Protein AF-A0A0W4ZB03-F1 (afdb_monomer_lite)

Foldseek 3Di:
DDDPDDPDDPPPPPPPPDDDFDDDDPVLPDPLNVLVRVLVVFCVVVVNDPPTSCCSAANDPDDDPDPDDRHHSVVVVVVVVVVVVVVVVCVVVVVDDD

Sequence (98 aa):
MSDQNSRFSSSDRNTSLKKPSRPINLSYRDGCMKILEELNYCRENTWYLPWKCVEERHGEFLDKLVKINKLAYEKCEYEAFKERVKKLKELESGKISD

Secondary structure (DSSP, 8-state):
---------TT-TT---PPPPPP--GGG-STTHHHHHHHHHHHHHTTT-TTSSHHHHH-----TT--S----HHHHHHHHHHHHHHHHHHHHTT----

pLDDT: mean 78.3, std 16.66, range [41.66, 96.38]

Radius of gyration: 20.39 Å; chains: 1; bounding box: 46×60×44 Å

InterPro domains:
  IPR008698 NADH dehydrogenase [ubiquinone] 1 beta subcomplex subunit 7, NDUB7 [PF05676] (24-58)

Structure (mmCIF, N/CA/C/O backbone):
data_AF-A0A0W4ZB03-F1
#
_entry.id   AF-A0A0W4ZB03-F1
#
loop_
_atom_site.group_PDB
_atom_site.id
_atom_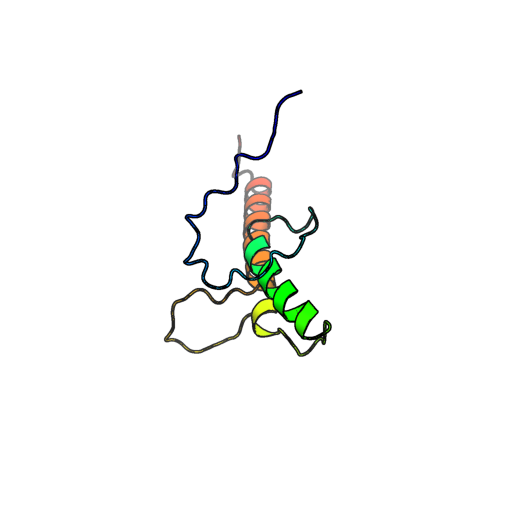site.type_symbol
_atom_site.label_atom_id
_atom_site.label_alt_id
_atom_site.label_comp_id
_atom_site.label_asym_id
_atom_site.label_entity_id
_atom_site.label_seq_id
_atom_site.pdbx_PDB_ins_code
_atom_site.Cartn_x
_atom_site.Cartn_y
_atom_site.Cartn_z
_atom_site.occupancy
_atom_site.B_iso_or_equiv
_atom_site.auth_seq_id
_atom_site.auth_comp_id
_atom_site.auth_asym_id
_atom_site.auth_atom_id
_atom_site.pdbx_PDB_model_num
ATOM 1 N N . MET A 1 1 ? 9.221 44.910 -15.678 1.00 41.66 1 MET A N 1
ATOM 2 C CA . MET A 1 1 ? 9.040 43.536 -16.190 1.00 41.66 1 MET A CA 1
ATOM 3 C C . MET A 1 1 ? 10.172 42.725 -15.595 1.00 41.66 1 MET A C 1
ATOM 5 O O . MET A 1 1 ? 11.312 42.956 -15.956 1.00 41.66 1 MET A O 1
ATOM 9 N N . SER A 1 2 ? 9.871 41.974 -14.540 1.00 42.94 2 SER A N 1
ATOM 10 C CA . SER A 1 2 ? 10.840 41.383 -13.614 1.00 42.94 2 SER A CA 1
ATOM 11 C C . SER A 1 2 ? 11.230 39.976 -14.059 1.00 42.94 2 SER A C 1
ATOM 13 O O . SER A 1 2 ? 10.369 39.106 -14.183 1.00 42.94 2 SER A O 1
ATOM 15 N N . ASP A 1 3 ? 12.529 39.772 -14.258 1.00 47.38 3 ASP A N 1
ATOM 16 C CA . ASP A 1 3 ? 13.156 38.5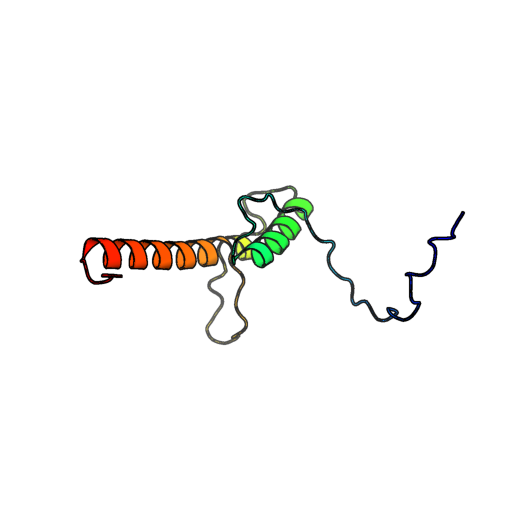00 -14.604 1.00 47.38 3 ASP A CA 1
ATOM 17 C C . ASP A 1 3 ? 12.952 37.443 -13.504 1.00 47.38 3 ASP A C 1
ATOM 19 O O . ASP A 1 3 ? 13.486 37.552 -12.400 1.00 47.38 3 ASP A O 1
ATOM 23 N N . GLN A 1 4 ? 12.188 36.389 -13.806 1.00 56.47 4 GLN A N 1
ATOM 24 C CA . GLN A 1 4 ? 11.996 35.221 -12.935 1.00 56.47 4 GLN A CA 1
ATOM 25 C C . GLN A 1 4 ? 12.882 34.042 -13.366 1.00 56.47 4 GLN A C 1
ATOM 27 O O . GLN A 1 4 ? 12.384 32.963 -13.662 1.00 56.47 4 GLN A O 1
ATOM 32 N N . ASN A 1 5 ? 14.203 34.222 -13.381 1.00 58.59 5 ASN A N 1
ATOM 33 C CA . ASN A 1 5 ? 15.154 33.128 -13.622 1.00 58.59 5 ASN A CA 1
ATOM 34 C C . ASN A 1 5 ? 16.234 33.071 -12.528 1.00 58.59 5 ASN A C 1
ATOM 36 O O . ASN A 1 5 ? 17.420 33.224 -12.796 1.00 58.59 5 ASN A O 1
ATOM 40 N N . SER A 1 6 ? 15.832 32.850 -11.269 1.00 51.91 6 SER A N 1
ATOM 41 C CA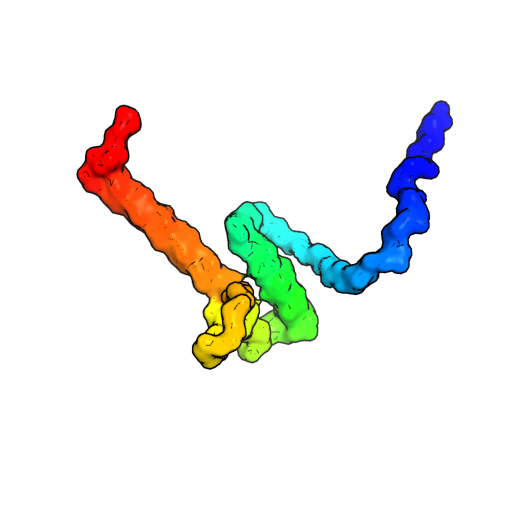 . SER A 1 6 ? 16.773 32.760 -10.133 1.00 51.91 6 SER A CA 1
ATOM 42 C C . SER A 1 6 ? 16.529 31.589 -9.169 1.00 51.91 6 SER A C 1
ATOM 44 O O . SER A 1 6 ? 16.852 31.674 -7.985 1.00 51.91 6 SER A O 1
ATOM 46 N N . ARG A 1 7 ? 15.992 30.457 -9.642 1.00 56.38 7 ARG A N 1
ATOM 47 C CA . ARG A 1 7 ? 15.763 29.272 -8.786 1.00 56.38 7 ARG A CA 1
ATOM 48 C C . ARG A 1 7 ? 16.254 27.946 -9.362 1.00 56.38 7 ARG A C 1
ATOM 50 O O . ARG A 1 7 ? 15.592 26.924 -9.234 1.00 56.38 7 ARG A O 1
ATOM 57 N N . PHE A 1 8 ? 17.448 27.937 -9.937 1.00 59.84 8 PHE A N 1
ATOM 58 C CA . PHE A 1 8 ? 18.173 26.682 -10.121 1.00 59.84 8 PHE A CA 1
ATOM 59 C C . PHE A 1 8 ? 19.579 26.839 -9.548 1.00 59.84 8 PHE A C 1
ATOM 61 O O . PHE A 1 8 ? 20.482 27.350 -10.205 1.00 59.84 8 PHE A O 1
ATOM 68 N N . SER A 1 9 ? 19.744 26.489 -8.268 1.00 50.09 9 SER A N 1
ATOM 69 C CA . SER A 1 9 ? 21.056 26.481 -7.627 1.00 50.09 9 SER A CA 1
ATOM 70 C C . SER A 1 9 ? 21.830 25.241 -8.065 1.00 50.09 9 SER A C 1
ATOM 72 O O . SER A 1 9 ? 21.390 24.109 -7.882 1.00 50.09 9 SER A O 1
ATOM 74 N N . SER A 1 10 ? 23.017 25.472 -8.616 1.00 55.88 10 SER A N 1
ATOM 75 C CA . SER A 1 10 ? 23.964 24.499 -9.176 1.00 55.88 10 SER A CA 1
ATOM 76 C C . SER A 1 10 ? 24.636 23.557 -8.152 1.00 55.88 10 SER A C 1
ATOM 78 O O . SER A 1 10 ? 25.780 23.133 -8.357 1.00 55.88 10 SER A O 1
ATOM 80 N N . SER A 1 11 ? 23.958 23.241 -7.046 1.00 56.31 11 SER A N 1
ATOM 81 C CA . SER A 1 11 ? 24.473 22.463 -5.910 1.00 56.31 11 SER A CA 1
ATOM 82 C C . SER A 1 11 ? 24.056 20.987 -5.896 1.00 56.31 11 SER A C 1
ATOM 84 O O . SER A 1 11 ? 24.685 20.197 -5.199 1.00 56.31 11 SER A O 1
ATOM 86 N N . ASP A 1 12 ? 23.095 20.559 -6.715 1.00 55.06 12 ASP A N 1
ATOM 87 C CA . ASP A 1 12 ? 22.592 19.174 -6.687 1.00 55.06 12 ASP A CA 1
ATOM 88 C C . ASP A 1 12 ? 23.363 18.234 -7.634 1.00 55.06 12 ASP A C 1
ATOM 90 O O . ASP A 1 12 ? 22.790 17.500 -8.438 1.00 55.06 12 ASP A O 1
ATOM 94 N N . ARG A 1 13 ? 24.699 18.236 -7.551 1.00 58.28 13 ARG A N 1
ATOM 95 C CA . ARG A 1 13 ? 25.576 17.366 -8.364 1.00 58.28 13 ARG A CA 1
ATOM 96 C C . ARG A 1 13 ? 25.873 15.991 -7.752 1.00 58.28 13 ARG A C 1
ATOM 98 O O . ARG A 1 13 ? 26.821 15.339 -8.160 1.00 58.28 13 ARG A O 1
ATOM 105 N N . ASN A 1 14 ? 25.025 15.521 -6.838 1.00 59.59 14 ASN A N 1
ATOM 106 C CA . ASN A 1 14 ? 25.022 14.141 -6.332 1.00 59.59 14 ASN A CA 1
ATOM 107 C C . ASN A 1 14 ? 23.589 13.592 -6.229 1.00 59.59 14 ASN A C 1
ATOM 109 O O . ASN A 1 14 ? 23.184 13.008 -5.223 1.00 59.59 14 ASN A O 1
ATOM 113 N N . THR A 1 15 ? 22.778 13.800 -7.264 1.00 62.59 15 THR A N 1
ATOM 114 C CA . THR A 1 15 ? 21.461 13.168 -7.359 1.00 62.59 15 THR A CA 1
ATOM 115 C C . THR A 1 15 ? 21.639 11.719 -7.804 1.00 62.59 15 THR A C 1
ATOM 117 O O . THR A 1 15 ? 21.566 11.396 -8.984 1.00 62.59 15 THR A O 1
ATOM 120 N N . SER A 1 16 ? 21.893 10.825 -6.840 1.00 64.12 16 SER A N 1
ATOM 121 C CA . SER A 1 16 ? 21.653 9.387 -7.022 1.00 64.12 16 SER A CA 1
ATOM 122 C C . SER A 1 16 ? 20.305 9.229 -7.729 1.00 64.12 16 SER A C 1
ATOM 124 O O . SER A 1 16 ? 19.329 9.808 -7.250 1.00 64.12 16 SER A O 1
ATOM 126 N N . LEU A 1 17 ? 20.290 8.579 -8.901 1.00 62.34 17 LEU A N 1
ATOM 127 C CA . LEU A 1 17 ? 19.181 8.519 -9.865 1.00 62.34 17 LEU A CA 1
ATOM 128 C C . LEU A 1 17 ? 17.820 8.410 -9.155 1.00 62.34 17 LEU A C 1
ATOM 130 O O . LEU A 1 17 ? 17.364 7.318 -8.813 1.00 62.34 17 LEU A O 1
ATOM 134 N N . LYS A 1 18 ? 17.164 9.549 -8.896 1.00 66.56 18 LYS A N 1
ATOM 135 C CA . LYS A 1 18 ? 15.824 9.558 -8.306 1.00 66.56 18 LYS A CA 1
ATOM 136 C C . LYS A 1 18 ? 14.898 8.942 -9.348 1.00 66.56 18 LYS A C 1
ATOM 138 O O . LYS A 1 18 ? 14.772 9.493 -10.441 1.00 66.56 18 LYS A O 1
ATOM 143 N N . LYS A 1 19 ? 14.277 7.798 -9.029 1.00 68.50 19 LYS A N 1
ATOM 144 C CA . LYS A 1 19 ? 13.224 7.216 -9.876 1.00 68.50 19 LYS A CA 1
ATOM 145 C C . LYS A 1 19 ? 12.185 8.314 -10.160 1.00 68.50 19 LYS A C 1
ATOM 147 O O . LYS A 1 19 ? 11.818 9.020 -9.215 1.00 68.50 19 LYS A O 1
ATOM 152 N N . PRO A 1 20 ? 11.754 8.497 -11.421 1.00 73.25 20 PRO A N 1
ATOM 153 C CA . PRO A 1 20 ? 10.776 9.523 -11.750 1.00 73.25 20 PRO A CA 1
ATOM 154 C C . PRO A 1 20 ? 9.492 9.253 -10.970 1.00 73.25 20 PRO A C 1
ATOM 156 O O . PRO A 1 20 ? 9.050 8.104 -10.880 1.00 73.25 20 PRO A O 1
ATOM 159 N N . SER A 1 21 ? 8.916 10.302 -10.387 1.00 77.81 21 SER A N 1
ATOM 160 C CA . SER A 1 21 ? 7.669 10.168 -9.650 1.00 77.81 21 SER A CA 1
ATOM 161 C C . SER A 1 21 ? 6.519 9.842 -10.599 1.00 77.81 21 SER A C 1
ATOM 163 O O . SER A 1 21 ? 6.400 10.426 -11.679 1.00 77.81 21 SER A O 1
ATOM 165 N N . ARG A 1 22 ? 5.663 8.895 -10.204 1.00 86.19 22 ARG A N 1
ATOM 166 C CA . ARG A 1 22 ? 4.483 8.498 -10.988 1.00 86.19 22 ARG A CA 1
ATOM 167 C C . ARG A 1 22 ? 3.248 9.224 -10.443 1.00 86.19 22 ARG A C 1
ATOM 169 O O . ARG A 1 22 ? 3.062 9.252 -9.225 1.00 86.19 22 ARG A O 1
ATOM 176 N N . PRO A 1 23 ? 2.384 9.808 -11.292 1.00 85.69 23 PRO A N 1
ATOM 177 C CA . PRO A 1 23 ? 1.172 10.462 -10.818 1.00 85.69 23 PRO A CA 1
ATOM 178 C C . PRO A 1 23 ? 0.221 9.434 -10.193 1.00 85.69 23 PRO A C 1
ATOM 180 O O . PRO A 1 23 ? -0.159 8.450 -10.824 1.00 85.69 23 PRO A O 1
ATOM 183 N N . ILE A 1 24 ? -0.185 9.683 -8.948 1.00 89.50 24 ILE A N 1
ATOM 184 C CA . ILE A 1 24 ? -1.160 8.862 -8.223 1.00 89.50 24 ILE A CA 1
ATOM 185 C C . ILE A 1 24 ? -2.494 9.617 -8.166 1.00 89.50 24 ILE A C 1
ATOM 187 O O . ILE A 1 24 ? -2.535 10.805 -7.806 1.00 89.50 24 ILE A O 1
ATOM 191 N N . ASN A 1 25 ? -3.582 8.924 -8.528 1.00 92.06 25 ASN A N 1
ATOM 192 C CA . ASN A 1 25 ? -4.949 9.435 -8.402 1.00 92.06 25 ASN A CA 1
ATOM 193 C C . ASN A 1 25 ? -5.244 9.774 -6.932 1.00 92.06 25 ASN A C 1
ATOM 195 O O . ASN A 1 25 ? -4.792 9.072 -6.031 1.00 92.06 25 ASN A O 1
ATOM 199 N N . LEU A 1 26 ? -6.001 10.846 -6.695 1.00 91.62 26 LEU A N 1
ATOM 200 C CA . LEU A 1 26 ? -6.372 11.319 -5.363 1.00 91.62 26 LEU A CA 1
ATOM 201 C C . LEU A 1 26 ? -6.909 10.207 -4.446 1.00 91.62 26 LEU A C 1
ATOM 203 O O . LEU A 1 26 ? -6.562 10.192 -3.270 1.00 91.62 26 LEU A O 1
ATOM 207 N N . SER A 1 27 ? -7.676 9.253 -4.978 1.00 92.94 27 SER A N 1
ATOM 208 C CA . SER A 1 27 ? -8.237 8.141 -4.196 1.00 92.94 27 SER A CA 1
ATOM 209 C C . SER A 1 27 ? -7.189 7.224 -3.556 1.00 92.94 27 SER A C 1
ATOM 211 O O . SER A 1 27 ? -7.492 6.594 -2.552 1.00 92.94 27 SER A O 1
ATOM 213 N N . TYR A 1 28 ? -5.972 7.164 -4.105 1.00 92.81 28 TYR A N 1
ATOM 214 C CA . TYR A 1 28 ? -4.883 6.313 -3.608 1.00 92.81 28 TYR A CA 1
ATOM 215 C C . TYR A 1 28 ? -3.759 7.110 -2.928 1.00 92.81 28 TYR A C 1
ATOM 217 O O . TYR A 1 28 ? -2.636 6.631 -2.788 1.00 92.81 28 TYR A O 1
ATOM 225 N N . ARG A 1 29 ? -4.023 8.368 -2.553 1.00 90.81 29 ARG A N 1
ATOM 226 C CA . ARG A 1 29 ? -3.089 9.201 -1.776 1.00 90.81 29 ARG A CA 1
ATOM 227 C C . ARG A 1 29 ? -3.275 8.978 -0.279 1.00 90.81 29 ARG A C 1
ATOM 229 O O . ARG A 1 29 ? -3.496 9.916 0.481 1.00 90.81 29 ARG A O 1
ATOM 236 N N . ASP A 1 30 ? -3.245 7.720 0.118 1.00 91.31 30 ASP A N 1
ATOM 237 C CA . ASP A 1 30 ? -3.376 7.274 1.493 1.00 91.31 30 ASP A CA 1
ATOM 238 C C . ASP A 1 30 ? -1.985 7.065 2.133 1.00 91.31 30 ASP A C 1
ATOM 240 O O . ASP A 1 30 ? -0.948 7.428 1.565 1.00 91.31 30 ASP A O 1
ATOM 244 N N . GLY A 1 31 ? -1.940 6.472 3.329 1.00 89.19 31 GLY A N 1
ATOM 245 C CA . GLY A 1 31 ? -0.674 6.141 3.996 1.00 89.19 31 GLY A CA 1
ATOM 246 C C . GLY A 1 31 ? 0.216 5.181 3.190 1.00 89.19 31 GLY A C 1
ATOM 247 O O . GLY A 1 31 ? 1.434 5.176 3.372 1.00 89.19 31 GLY A O 1
ATOM 248 N N . CYS A 1 32 ? -0.365 4.413 2.265 1.00 90.69 32 CYS A N 1
ATOM 249 C CA . CYS A 1 32 ? 0.318 3.422 1.440 1.00 90.69 32 CYS A CA 1
ATOM 250 C C . CYS A 1 32 ? 0.814 3.971 0.084 1.00 90.69 32 CYS A C 1
ATOM 252 O O . CYS A 1 32 ? 1.439 3.228 -0.681 1.00 90.69 32 CYS A O 1
ATOM 254 N N . MET A 1 33 ? 0.626 5.268 -0.211 1.00 90.81 33 MET A N 1
ATOM 255 C CA . MET A 1 33 ? 0.927 5.866 -1.525 1.00 90.81 33 MET A CA 1
ATOM 256 C C . MET A 1 33 ? 2.369 5.644 -2.006 1.00 90.81 33 MET A C 1
ATOM 258 O O . MET A 1 33 ? 2.616 5.500 -3.204 1.00 90.81 33 MET A O 1
ATOM 262 N N . LYS A 1 34 ? 3.339 5.593 -1.081 1.00 87.00 34 LYS A N 1
ATOM 263 C CA . LYS A 1 34 ? 4.752 5.433 -1.443 1.00 87.00 34 LYS A CA 1
ATOM 264 C C . LYS A 1 34 ? 5.029 4.056 -2.044 1.00 87.00 34 LYS A C 1
ATOM 266 O O . LYS A 1 34 ? 5.817 3.938 -2.975 1.00 87.00 34 LYS A O 1
ATOM 271 N N . ILE A 1 35 ? 4.331 3.040 -1.543 1.00 89.12 35 ILE A N 1
ATOM 272 C CA . ILE A 1 35 ? 4.406 1.664 -2.039 1.00 89.12 35 ILE A CA 1
ATOM 273 C C . ILE A 1 35 ? 3.767 1.570 -3.422 1.00 89.12 35 ILE A C 1
ATOM 275 O O . ILE A 1 35 ? 4.291 0.925 -4.328 1.00 89.12 35 ILE A O 1
ATOM 279 N N . LEU A 1 36 ? 2.637 2.256 -3.602 1.00 91.25 36 LEU A N 1
ATOM 280 C CA . LEU A 1 36 ? 1.922 2.272 -4.870 1.00 91.25 36 LEU A CA 1
ATOM 281 C C . LEU A 1 36 ? 2.739 2.932 -5.989 1.00 91.25 36 LEU A C 1
ATOM 283 O O . LEU A 1 36 ? 2.681 2.482 -7.132 1.00 91.25 36 LEU A O 1
ATOM 287 N N . GLU A 1 37 ? 3.530 3.958 -5.673 1.00 90.81 37 GLU A N 1
ATOM 288 C CA . GLU A 1 37 ? 4.476 4.559 -6.619 1.00 90.81 37 GLU A CA 1
ATOM 289 C C . GLU A 1 37 ? 5.472 3.520 -7.163 1.00 90.81 37 GLU A C 1
ATOM 291 O O . GLU A 1 37 ? 5.713 3.460 -8.370 1.00 90.81 37 GLU A O 1
ATOM 296 N N . GLU A 1 38 ? 6.002 2.655 -6.296 1.00 87.81 38 GLU A N 1
ATOM 297 C CA . GLU A 1 38 ? 6.950 1.598 -6.668 1.00 87.81 38 GLU A CA 1
ATOM 298 C C . GLU A 1 38 ? 6.283 0.465 -7.459 1.00 87.81 38 GLU A C 1
ATOM 300 O O . GLU A 1 38 ? 6.835 -0.013 -8.455 1.00 87.81 38 GLU A O 1
ATOM 305 N N . LEU A 1 39 ? 5.053 0.094 -7.101 1.00 90.31 39 LEU A N 1
ATOM 306 C CA . LEU A 1 39 ? 4.261 -0.864 -7.872 1.00 90.31 39 LEU A CA 1
ATOM 307 C C . LEU A 1 39 ? 3.932 -0.324 -9.271 1.00 90.31 39 LEU A C 1
ATOM 309 O O . LEU A 1 39 ? 4.064 -1.041 -10.264 1.00 90.31 39 LEU A O 1
ATOM 313 N N . ASN A 1 40 ? 3.545 0.949 -9.372 1.00 92.44 40 ASN A N 1
ATOM 314 C CA . ASN A 1 40 ? 3.324 1.614 -10.655 1.00 92.44 40 ASN A CA 1
ATOM 315 C C . ASN A 1 40 ? 4.629 1.732 -11.442 1.00 92.44 40 ASN A C 1
ATOM 317 O O . ASN A 1 40 ? 4.613 1.656 -12.673 1.00 92.44 40 ASN A O 1
ATOM 321 N N . TYR A 1 41 ? 5.769 1.852 -10.752 1.00 90.69 41 TYR A N 1
ATOM 322 C CA . TYR A 1 41 ? 7.068 1.765 -11.396 1.00 90.69 41 TYR A CA 1
ATOM 323 C C . TYR A 1 41 ? 7.239 0.438 -12.143 1.00 90.69 41 TYR A C 1
ATOM 325 O O . TYR A 1 41 ? 7.436 0.424 -13.361 1.00 90.69 41 TYR A O 1
ATOM 333 N N . CYS A 1 42 ? 7.073 -0.676 -11.434 1.00 90.38 42 CYS A N 1
ATOM 334 C CA . CYS A 1 42 ? 7.193 -2.006 -12.019 1.00 90.38 42 CYS A CA 1
ATOM 335 C C . CYS A 1 42 ? 6.131 -2.279 -13.105 1.00 90.38 42 CYS A C 1
ATOM 337 O O . CYS A 1 42 ? 6.455 -2.837 -14.156 1.00 90.38 42 CYS A O 1
ATOM 339 N N . ARG A 1 43 ? 4.881 -1.843 -12.901 1.00 93.06 43 ARG A N 1
ATOM 340 C CA . ARG A 1 43 ? 3.772 -2.054 -13.847 1.00 93.06 43 ARG A CA 1
ATOM 341 C C . ARG A 1 43 ? 4.022 -1.425 -15.212 1.00 93.06 43 ARG A C 1
ATOM 343 O O . ARG A 1 43 ? 3.887 -2.120 -16.211 1.00 93.06 43 ARG A O 1
ATOM 350 N N . GLU A 1 44 ? 4.429 -0.159 -15.274 1.00 92.62 44 GLU A N 1
ATOM 351 C CA . GLU A 1 44 ? 4.720 0.483 -16.566 1.00 92.62 44 GLU A CA 1
ATOM 352 C C . GLU A 1 44 ? 5.905 -0.191 -17.277 1.00 92.62 44 GLU A C 1
ATOM 354 O O . GLU A 1 44 ? 5.848 -0.425 -18.481 1.00 92.62 44 GLU A O 1
ATOM 359 N N . ASN A 1 45 ? 6.942 -0.601 -16.536 1.00 92.38 45 ASN A N 1
ATOM 360 C CA . ASN A 1 45 ? 8.118 -1.260 -17.118 1.00 92.38 45 ASN A CA 1
ATOM 361 C C . ASN A 1 45 ? 7.823 -2.673 -17.640 1.00 92.38 45 ASN A C 1
ATOM 363 O O . ASN A 1 45 ? 8.488 -3.150 -18.555 1.00 92.38 45 ASN A O 1
ATOM 367 N N . THR A 1 46 ? 6.848 -3.354 -17.041 1.00 94.00 46 THR A N 1
ATOM 368 C CA . THR A 1 46 ? 6.460 -4.728 -17.387 1.00 94.00 46 THR A CA 1
ATOM 369 C C . THR A 1 46 ? 5.152 -4.794 -18.165 1.00 94.00 46 THR A C 1
ATOM 371 O O . THR A 1 46 ? 4.605 -5.879 -18.332 1.00 94.00 46 THR A O 1
ATOM 374 N N . TRP A 1 47 ? 4.650 -3.649 -18.634 1.00 93.88 47 TRP A N 1
ATOM 375 C CA . TRP A 1 47 ? 3.435 -3.525 -19.444 1.00 93.88 47 TRP A CA 1
ATOM 376 C C . TRP A 1 47 ? 2.199 -4.115 -18.757 1.00 93.88 47 TRP A C 1
ATOM 378 O O . TRP A 1 47 ? 1.329 -4.702 -19.394 1.00 93.88 47 TRP A O 1
ATOM 388 N N . TYR A 1 48 ? 2.128 -3.957 -17.433 1.00 93.06 48 TYR A N 1
ATOM 389 C CA . TYR A 1 48 ? 1.017 -4.402 -16.592 1.00 93.06 48 TYR A CA 1
ATOM 390 C C . TYR A 1 48 ? 0.743 -5.913 -16.666 1.00 93.06 48 TYR A C 1
ATOM 392 O O . TYR A 1 48 ? -0.364 -6.360 -16.361 1.00 93.06 48 TYR A O 1
ATOM 400 N N . LEU A 1 49 ? 1.749 -6.720 -17.027 1.00 94.50 49 LEU A N 1
ATOM 401 C CA . LEU A 1 49 ? 1.608 -8.172 -17.066 1.00 94.50 49 LEU A CA 1
ATOM 402 C C . LEU A 1 49 ? 1.273 -8.718 -15.664 1.00 94.50 49 LEU A C 1
ATOM 404 O O . LEU A 1 49 ? 1.966 -8.403 -14.693 1.00 94.50 49 LEU A O 1
ATOM 408 N N . PRO A 1 50 ? 0.236 -9.562 -15.523 1.00 89.75 50 PRO A N 1
ATOM 409 C CA . PRO A 1 50 ? -0.323 -9.891 -14.213 1.00 89.75 50 PRO A CA 1
ATOM 410 C C . PRO A 1 50 ? 0.603 -10.737 -13.330 1.00 89.75 50 PRO A C 1
ATOM 412 O O . PRO A 1 50 ? 0.524 -10.614 -12.109 1.00 89.75 50 P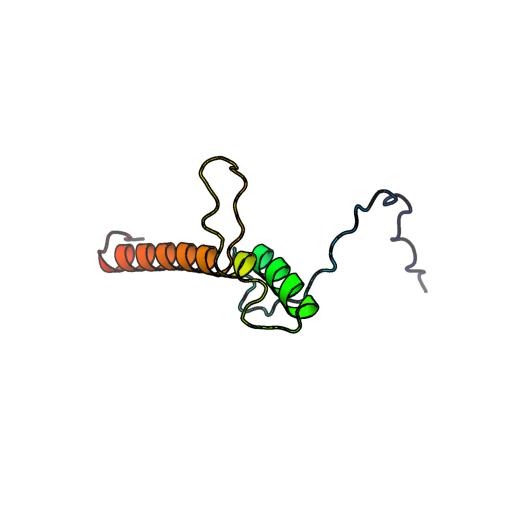RO A O 1
ATOM 415 N N . TRP A 1 51 ? 1.488 -11.542 -13.931 1.00 88.62 51 TRP A N 1
ATOM 416 C CA . TRP A 1 51 ? 2.502 -12.365 -13.250 1.00 88.62 51 TRP A CA 1
ATOM 417 C C . TRP A 1 51 ? 3.808 -11.615 -12.948 1.00 88.62 51 TRP A C 1
ATOM 419 O O . TRP A 1 51 ? 4.747 -12.193 -12.403 1.00 88.62 51 TRP A O 1
ATOM 429 N N . LYS A 1 52 ? 3.907 -10.342 -13.339 1.00 88.25 52 LYS A N 1
ATOM 430 C CA . LYS A 1 52 ? 5.017 -9.462 -12.973 1.00 88.25 52 LYS A CA 1
ATOM 431 C C . LYS A 1 52 ? 4.609 -8.593 -11.779 1.00 88.25 52 LYS A C 1
ATOM 433 O O . LYS A 1 52 ? 3.424 -8.354 -11.538 1.00 88.25 52 LYS A O 1
ATOM 438 N N . CYS A 1 53 ? 5.605 -8.133 -11.026 1.00 89.38 53 CYS A N 1
ATOM 439 C CA . CYS A 1 53 ? 5.425 -7.248 -9.871 1.00 89.38 53 CYS A CA 1
ATOM 440 C C . CYS A 1 53 ? 4.594 -7.853 -8.719 1.00 89.38 53 CYS A C 1
ATOM 442 O O . CYS A 1 53 ? 3.824 -7.155 -8.054 1.00 89.38 53 CYS A O 1
ATOM 444 N N . VAL A 1 54 ? 4.661 -9.179 -8.544 1.00 86.69 54 VAL A N 1
ATOM 445 C CA . VAL A 1 54 ? 3.935 -9.910 -7.487 1.00 86.69 54 VAL A CA 1
ATOM 446 C C . VAL A 1 54 ? 4.479 -9.524 -6.113 1.00 86.69 54 VAL A C 1
ATOM 448 O O . VAL A 1 54 ? 3.709 -9.365 -5.168 1.00 86.69 54 VAL A O 1
ATOM 451 N N . GLU A 1 55 ? 5.789 -9.307 -6.018 1.00 82.44 55 GLU A N 1
ATOM 452 C CA . GLU A 1 55 ? 6.467 -8.971 -4.772 1.00 82.44 55 GLU A CA 1
ATOM 453 C C . GLU A 1 55 ? 6.063 -7.597 -4.232 1.00 82.44 55 GLU A C 1
ATOM 455 O O . GLU A 1 55 ? 5.813 -7.458 -3.041 1.00 82.44 55 GLU A O 1
ATOM 460 N N . GLU A 1 56 ? 5.957 -6.590 -5.097 1.00 83.06 56 GLU A N 1
ATOM 461 C CA . GLU A 1 56 ? 5.564 -5.225 -4.733 1.00 83.06 56 GLU A CA 1
ATOM 462 C C . GLU A 1 56 ? 4.047 -5.115 -4.502 1.00 83.06 56 GLU A C 1
ATOM 464 O O . GLU A 1 56 ? 3.569 -4.251 -3.760 1.00 83.06 56 GLU A O 1
ATOM 469 N N . ARG A 1 57 ? 3.263 -6.006 -5.125 1.00 87.75 57 ARG A N 1
ATOM 470 C CA . ARG A 1 57 ? 1.806 -6.058 -4.953 1.00 87.75 57 ARG A CA 1
ATOM 471 C C . ARG A 1 57 ? 1.412 -6.757 -3.651 1.00 87.75 57 ARG A C 1
ATOM 473 O O . ARG A 1 57 ? 0.746 -6.150 -2.813 1.00 87.75 57 ARG A O 1
ATOM 480 N N . HIS A 1 58 ? 1.831 -8.011 -3.492 1.00 82.94 58 HIS A N 1
ATOM 481 C CA . HIS A 1 58 ? 1.397 -8.906 -2.415 1.00 82.94 58 HIS A CA 1
ATOM 482 C C . HIS A 1 58 ? 2.451 -9.084 -1.307 1.00 82.94 58 HIS A C 1
ATOM 484 O O . HIS A 1 58 ? 2.101 -9.456 -0.186 1.00 82.94 58 HIS A O 1
ATOM 490 N N . GLY A 1 59 ? 3.723 -8.772 -1.573 1.00 71.00 59 GLY A N 1
ATOM 491 C CA . GLY A 1 59 ? 4.841 -9.136 -0.703 1.00 71.00 59 GLY A CA 1
ATOM 492 C C . GLY A 1 59 ? 5.324 -10.553 -0.987 1.00 71.00 59 GLY A C 1
ATOM 493 O O . GLY A 1 59 ? 4.551 -11.421 -1.377 1.00 71.00 59 GLY A O 1
ATOM 494 N N . GLU A 1 60 ? 6.609 -10.810 -0.761 1.00 60.69 60 GLU A N 1
ATOM 495 C CA . GLU A 1 60 ? 7.092 -12.188 -0.670 1.00 60.69 60 GLU A CA 1
ATOM 496 C C . GLU A 1 60 ? 7.145 -12.625 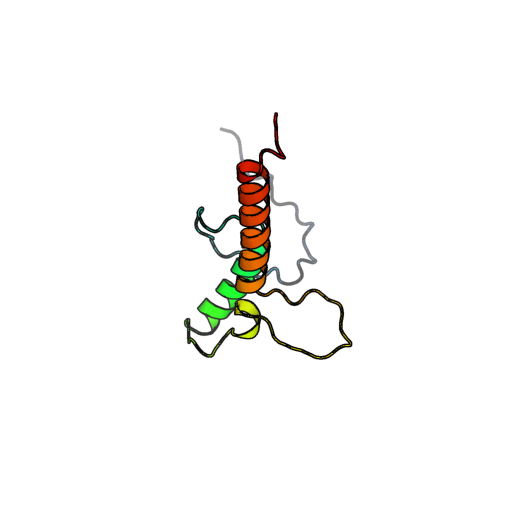0.782 1.00 60.69 60 GLU A C 1
ATOM 498 O O . GLU A 1 60 ? 7.475 -11.850 1.685 1.00 60.69 60 GLU A O 1
ATOM 503 N N . PHE A 1 61 ? 6.915 -13.916 0.968 1.00 49.62 61 PHE A N 1
ATOM 504 C CA . PHE A 1 61 ? 7.304 -14.645 2.158 1.00 49.62 61 PHE A CA 1
ATOM 505 C C . PHE A 1 61 ? 8.799 -14.981 2.053 1.00 49.62 61 PHE A C 1
ATOM 507 O O . PHE A 1 61 ? 9.163 -16.134 1.852 1.00 49.62 61 PHE A O 1
ATOM 514 N N . LEU A 1 62 ? 9.678 -13.975 2.103 1.00 50.47 62 LEU A N 1
ATOM 515 C CA . LEU A 1 62 ? 11.110 -14.254 2.194 1.00 50.47 62 LEU A CA 1
ATOM 516 C C . LEU A 1 62 ? 11.571 -14.318 3.647 1.00 50.47 62 LEU A C 1
ATOM 518 O O . LEU A 1 62 ? 11.206 -13.509 4.498 1.00 50.47 62 LEU A O 1
ATOM 522 N N . ASP A 1 63 ? 12.350 -15.368 3.853 1.00 50.44 63 ASP A N 1
ATOM 523 C CA . ASP A 1 63 ? 12.853 -15.989 5.061 1.00 50.44 63 ASP A CA 1
ATOM 524 C C . ASP A 1 63 ? 13.398 -15.054 6.161 1.00 50.44 63 ASP A C 1
ATOM 526 O O . ASP A 1 63 ? 13.804 -13.912 5.945 1.00 50.44 63 ASP A O 1
ATOM 530 N N . LYS A 1 64 ? 13.440 -15.614 7.372 1.00 59.81 64 LYS A N 1
ATOM 531 C CA . LYS A 1 64 ? 13.585 -15.032 8.725 1.00 59.81 64 LYS A CA 1
ATOM 532 C C . LYS A 1 64 ? 14.668 -13.969 9.016 1.00 59.81 64 LYS A C 1
ATOM 534 O O . LYS A 1 64 ? 14.759 -13.559 10.173 1.00 59.81 64 LYS A O 1
ATOM 539 N N . LEU A 1 65 ? 15.503 -13.529 8.073 1.00 61.88 65 LEU A N 1
ATOM 540 C CA . LEU A 1 65 ? 16.800 -12.904 8.399 1.00 61.88 65 LEU A CA 1
ATOM 541 C C . LEU A 1 65 ? 17.100 -11.517 7.812 1.00 61.88 65 LEU A C 1
ATOM 543 O O . LEU A 1 65 ? 18.149 -10.966 8.135 1.00 61.88 65 LEU A O 1
ATOM 547 N N . VAL A 1 66 ? 16.195 -10.877 7.064 1.00 52.94 66 VAL A N 1
ATOM 548 C CA . VAL A 1 66 ? 16.404 -9.477 6.638 1.00 52.94 66 VAL A CA 1
ATOM 549 C C . VAL A 1 66 ? 15.217 -8.602 7.045 1.00 52.94 66 VAL A C 1
ATOM 551 O O . VAL A 1 66 ? 14.232 -8.453 6.328 1.00 52.94 66 VAL A O 1
ATOM 554 N N . LYS A 1 67 ? 15.326 -7.990 8.233 1.00 56.69 67 LYS A N 1
ATOM 555 C CA . LYS A 1 67 ? 14.476 -6.877 8.686 1.00 56.69 67 LYS A CA 1
ATOM 556 C C . LYS A 1 67 ? 14.804 -5.614 7.884 1.00 56.69 67 LYS A C 1
ATOM 558 O O . LYS A 1 67 ? 15.479 -4.731 8.396 1.00 56.69 67 LYS A O 1
ATOM 563 N N . ILE A 1 68 ? 14.278 -5.497 6.670 1.00 52.38 68 ILE A N 1
ATOM 564 C CA . ILE A 1 68 ? 13.837 -4.204 6.141 1.00 52.38 68 ILE A CA 1
ATOM 565 C C . ILE A 1 68 ? 12.490 -4.446 5.461 1.00 52.38 68 ILE A C 1
ATOM 567 O O . ILE A 1 68 ? 12.364 -5.262 4.557 1.00 52.38 68 ILE A O 1
ATOM 571 N N . ASN A 1 69 ? 11.483 -3.772 6.007 1.00 55.53 69 ASN A N 1
ATOM 572 C CA . ASN A 1 69 ? 10.076 -3.713 5.626 1.00 55.53 69 ASN A CA 1
ATOM 573 C C . ASN A 1 69 ? 9.817 -4.003 4.129 1.00 55.53 69 ASN A C 1
ATOM 575 O O . ASN A 1 69 ? 9.982 -3.116 3.293 1.00 55.53 69 ASN A O 1
ATOM 579 N N . LYS A 1 70 ? 9.422 -5.240 3.782 1.00 59.34 70 LYS A N 1
ATOM 580 C CA . LYS A 1 70 ? 9.037 -5.582 2.406 1.00 59.34 70 LYS A CA 1
ATOM 581 C C . LYS A 1 70 ? 7.706 -4.896 2.085 1.00 59.34 70 LYS A C 1
ATOM 583 O O . LYS A 1 70 ? 6.670 -5.217 2.667 1.00 59.34 70 LYS A O 1
ATOM 588 N N . LEU A 1 71 ? 7.786 -3.908 1.199 1.00 65.94 71 LEU A N 1
ATOM 589 C CA . LEU A 1 71 ? 6.710 -3.025 0.763 1.00 65.94 71 LEU A CA 1
ATOM 590 C C . LEU A 1 71 ? 5.703 -3.811 -0.092 1.00 65.94 71 LEU A C 1
ATOM 592 O O . LEU A 1 71 ? 5.956 -4.086 -1.259 1.00 65.94 71 LEU A O 1
ATOM 596 N N . ALA A 1 72 ? 4.570 -4.182 0.506 1.00 83.38 72 ALA A N 1
ATOM 597 C CA . ALA A 1 72 ? 3.449 -4.822 -0.175 1.00 83.38 72 ALA A CA 1
ATOM 598 C C . ALA A 1 72 ? 2.232 -3.900 -0.110 1.00 83.38 72 ALA A C 1
ATOM 600 O O . ALA A 1 72 ? 1.722 -3.630 0.984 1.00 83.38 72 ALA A O 1
ATOM 601 N N . TYR A 1 73 ? 1.780 -3.411 -1.267 1.00 90.75 73 TYR A N 1
ATOM 602 C CA . TYR A 1 73 ? 0.667 -2.459 -1.337 1.00 90.75 73 TYR A CA 1
ATOM 603 C C . TYR A 1 73 ? -0.602 -3.036 -0.693 1.00 90.75 73 TYR A C 1
ATOM 605 O O . TYR A 1 73 ? -1.186 -2.415 0.193 1.00 90.75 73 TYR A O 1
ATOM 613 N N . GLU A 1 74 ? -0.967 -4.272 -1.042 1.00 90.62 74 GLU A N 1
ATOM 614 C CA . GLU A 1 74 ? -2.194 -4.898 -0.533 1.00 90.62 74 GLU A CA 1
ATOM 615 C C . GLU A 1 74 ? -2.136 -5.197 0.966 1.00 90.62 74 GLU A C 1
ATOM 617 O O . GLU A 1 74 ? -3.137 -5.074 1.671 1.00 90.62 74 GLU A O 1
ATOM 622 N N . LYS A 1 75 ? -0.955 -5.546 1.485 1.00 88.88 75 LYS A N 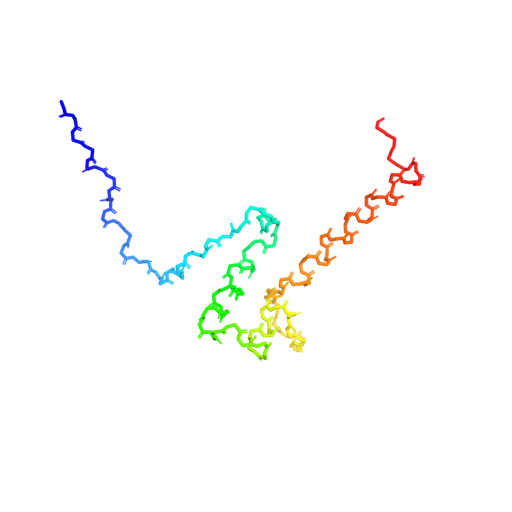1
ATOM 623 C CA . LYS A 1 75 ? -0.772 -5.759 2.922 1.00 88.88 75 LYS A CA 1
ATOM 624 C C . LYS A 1 75 ? -0.946 -4.454 3.697 1.00 88.88 75 LYS A C 1
ATOM 626 O O . LYS A 1 75 ? -1.583 -4.460 4.744 1.00 88.88 75 LYS A O 1
ATOM 631 N N . CYS A 1 76 ? -0.390 -3.357 3.185 1.00 91.00 76 CYS A N 1
ATOM 632 C CA . CYS A 1 76 ? -0.521 -2.038 3.797 1.00 91.00 76 CYS A CA 1
ATOM 633 C C . CYS A 1 76 ? -1.994 -1.598 3.865 1.00 91.00 76 CYS A C 1
ATOM 635 O O . CYS A 1 76 ? -2.489 -1.251 4.937 1.00 91.00 76 CYS A O 1
ATOM 637 N N . GLU A 1 77 ? -2.723 -1.722 2.754 1.00 92.62 77 GLU A N 1
ATOM 638 C CA . GLU A 1 77 ? -4.161 -1.425 2.684 1.00 92.62 77 GLU A CA 1
ATOM 639 C C . GLU A 1 77 ? -4.985 -2.310 3.630 1.00 92.62 77 GLU A C 1
ATOM 641 O O . GLU A 1 77 ? -5.908 -1.839 4.300 1.00 92.62 77 GLU A O 1
ATOM 646 N N . TYR A 1 78 ? -4.630 -3.593 3.738 1.00 92.44 78 TYR A N 1
ATOM 647 C CA . TYR A 1 78 ? -5.303 -4.522 4.640 1.00 92.44 78 TYR A CA 1
ATOM 648 C C . TYR A 1 78 ? -5.109 -4.153 6.117 1.00 92.44 78 TYR A C 1
ATOM 650 O O . TYR A 1 78 ? -6.061 -4.207 6.897 1.00 92.44 78 TYR A O 1
ATOM 658 N N . GLU A 1 79 ? -3.904 -3.740 6.514 1.00 91.75 79 GLU A N 1
ATOM 659 C CA . GLU A 1 79 ? -3.626 -3.248 7.869 1.00 91.75 79 GLU A CA 1
ATOM 660 C C . GLU A 1 79 ? -4.434 -1.974 8.165 1.00 91.75 79 GLU A C 1
ATOM 662 O O . GLU A 1 79 ? -5.153 -1.923 9.166 1.00 91.75 79 GLU A O 1
ATOM 667 N N . ALA A 1 80 ? -4.434 -1.002 7.246 1.00 92.44 80 ALA A N 1
ATOM 668 C CA . ALA A 1 80 ? -5.233 0.219 7.375 1.00 92.44 80 ALA A CA 1
ATOM 669 C C . ALA A 1 80 ? -6.741 -0.081 7.470 1.00 92.44 80 ALA A C 1
ATOM 671 O O . ALA A 1 80 ? -7.476 0.549 8.237 1.00 92.44 80 ALA A O 1
ATOM 672 N N . PHE A 1 81 ? -7.226 -1.075 6.724 1.00 94.19 81 PHE A N 1
ATOM 673 C CA . PHE A 1 81 ? -8.610 -1.526 6.811 1.00 94.19 81 PHE A CA 1
ATOM 674 C C . PHE A 1 81 ? -8.943 -2.128 8.181 1.00 94.19 81 PHE A C 1
ATOM 676 O O . PHE A 1 81 ? -9.971 -1.771 8.759 1.00 94.19 81 PHE A O 1
ATOM 683 N N . LYS A 1 82 ? -8.080 -2.984 8.746 1.00 95.75 82 LYS A N 1
ATOM 684 C CA . LYS A 1 82 ? -8.293 -3.545 10.093 1.00 95.75 82 LYS A CA 1
ATOM 685 C C . LYS A 1 82 ? -8.403 -2.459 11.154 1.00 95.75 82 LYS A C 1
ATOM 687 O O . LYS A 1 82 ? -9.254 -2.567 12.033 1.00 95.75 82 LYS A O 1
ATOM 692 N N . GLU A 1 83 ? -7.576 -1.420 11.076 1.00 94.62 83 GLU A N 1
ATOM 693 C CA . GLU A 1 83 ? -7.647 -0.288 12.003 1.00 94.62 83 GLU A CA 1
ATOM 694 C C . GLU A 1 83 ? -8.993 0.435 11.912 1.00 94.62 83 GLU A C 1
ATOM 696 O O . GLU A 1 83 ? -9.603 0.738 12.938 1.00 94.62 83 GLU A O 1
ATOM 701 N N . ARG A 1 84 ? -9.503 0.657 10.693 1.00 95.19 84 ARG A N 1
ATOM 702 C CA . ARG A 1 84 ? -10.835 1.246 10.481 1.00 95.19 84 ARG A CA 1
ATOM 703 C C . ARG A 1 84 ? -11.946 0.361 11.045 1.00 95.19 84 ARG A C 1
ATOM 705 O O . ARG A 1 84 ? -12.832 0.865 11.727 1.00 95.19 84 ARG A O 1
ATOM 712 N N . VAL A 1 85 ? -11.873 -0.953 10.828 1.00 96.38 85 VAL A N 1
ATOM 713 C CA . VAL A 1 85 ? -12.840 -1.913 11.389 1.00 96.38 85 VAL A CA 1
ATOM 714 C C . VAL A 1 85 ? -12.768 -1.949 12.915 1.00 96.38 85 VAL A C 1
ATOM 716 O O . VAL A 1 85 ? -13.798 -2.059 13.573 1.00 96.38 85 VAL A O 1
ATOM 719 N N . LYS A 1 86 ? -11.572 -1.837 13.500 1.00 95.62 86 LYS A N 1
ATOM 720 C CA . LYS A 1 86 ? -11.406 -1.766 14.954 1.00 95.62 86 LYS A CA 1
ATOM 721 C C . LYS A 1 86 ? -12.097 -0.525 15.523 1.00 95.62 86 LYS A C 1
ATOM 723 O O . LYS A 1 86 ? -12.884 -0.669 16.451 1.00 95.62 86 LYS A O 1
ATOM 728 N N . LYS A 1 87 ? -11.876 0.647 14.918 1.00 94.25 87 LYS A N 1
ATOM 729 C CA . LYS A 1 87 ? -12.553 1.898 15.302 1.00 94.25 87 LYS A CA 1
ATOM 730 C C . LYS A 1 87 ? -14.072 1.781 15.172 1.00 94.25 87 LYS A C 1
ATOM 732 O O . LYS A 1 87 ? -14.787 2.174 16.084 1.00 94.25 87 LYS A O 1
ATOM 737 N N . LEU A 1 88 ? -14.562 1.176 14.086 1.00 94.75 88 LEU A N 1
ATOM 738 C CA . LEU A 1 88 ? -15.994 0.925 13.895 1.00 94.75 88 LEU A CA 1
ATOM 739 C C . LEU A 1 88 ? -16.575 0.067 15.032 1.00 94.75 88 LEU A C 1
ATOM 741 O O . LEU A 1 88 ? -17.578 0.438 15.626 1.00 94.75 88 LEU A O 1
ATOM 745 N N . LYS A 1 89 ? -15.905 -1.032 15.395 1.00 95.50 89 LYS A N 1
ATOM 746 C CA . LYS A 1 89 ? -16.335 -1.909 16.498 1.00 95.50 89 LYS A CA 1
ATOM 747 C C . LYS A 1 89 ? -16.292 -1.217 17.860 1.00 95.50 89 LYS A C 1
ATOM 749 O O . LYS A 1 89 ? -17.135 -1.478 18.713 1.00 95.50 89 LYS A O 1
ATOM 754 N N . GLU A 1 90 ? -15.295 -0.364 18.091 1.00 94.25 90 GLU A N 1
ATOM 755 C CA . GLU A 1 90 ? -15.189 0.423 19.322 1.00 94.25 90 GLU A CA 1
ATOM 756 C C . GLU A 1 90 ? -16.370 1.403 19.450 1.00 94.25 90 GLU A C 1
ATOM 758 O O . GLU A 1 90 ? -16.975 1.459 20.525 1.00 94.25 90 GLU A O 1
ATOM 763 N N . LEU A 1 91 ? -16.764 2.060 18.347 1.00 92.00 91 LEU A N 1
ATOM 764 C CA . LEU A 1 91 ? -17.961 2.910 18.258 1.00 92.00 91 LEU A CA 1
ATOM 765 C C . LEU A 1 91 ? -19.255 2.110 18.486 1.00 92.00 91 LEU A C 1
ATOM 767 O O . LEU A 1 91 ? -20.075 2.497 19.312 1.00 92.00 91 LEU A O 1
ATOM 771 N N . GLU A 1 92 ? -19.416 0.961 17.821 1.00 92.62 92 GLU A N 1
ATOM 772 C CA . GLU A 1 92 ? -20.583 0.076 17.992 1.00 92.62 92 GLU A CA 1
ATOM 773 C C . GLU A 1 92 ? -20.731 -0.425 19.435 1.00 92.62 92 GLU A C 1
ATOM 775 O O . GLU A 1 92 ? -21.839 -0.550 19.949 1.00 92.62 92 GLU A O 1
ATOM 780 N N . SER A 1 93 ? -19.612 -0.701 20.112 1.00 91.12 93 SER A N 1
ATOM 781 C CA . SER A 1 93 ? -19.609 -1.178 21.500 1.00 91.12 93 SER A CA 1
ATOM 782 C C . SER A 1 93 ? -19.815 -0.079 22.550 1.00 91.12 93 SER A C 1
ATOM 784 O O . SER A 1 93 ? -19.753 -0.377 23.743 1.00 91.12 93 SER A O 1
ATOM 786 N N . GLY A 1 94 ? -20.013 1.179 22.134 1.00 82.12 94 GLY A N 1
ATOM 787 C CA . GLY A 1 94 ? -20.181 2.322 23.036 1.00 82.12 94 GLY A CA 1
ATOM 788 C C . GLY A 1 94 ? -18.943 2.630 23.885 1.00 82.12 94 GLY A C 1
ATOM 789 O O . GLY A 1 94 ? -19.051 3.307 24.902 1.00 82.12 94 GLY A O 1
ATOM 790 N N . LYS A 1 95 ? -17.766 2.112 23.504 1.00 70.62 95 LYS A N 1
ATOM 791 C CA . LYS A 1 95 ? -16.499 2.326 24.230 1.00 70.62 95 LYS A CA 1
ATOM 792 C C . LYS A 1 95 ? -15.847 3.666 23.904 1.00 70.62 95 LYS A C 1
ATOM 794 O O . LYS A 1 95 ? -14.943 4.087 24.618 1.00 70.62 95 LYS A O 1
ATOM 799 N N . ILE A 1 96 ? -16.295 4.306 22.829 1.00 63.12 96 ILE A N 1
ATOM 800 C CA . ILE A 1 96 ? -15.931 5.666 22.445 1.00 63.12 96 ILE A CA 1
ATOM 801 C C . ILE A 1 96 ? -17.189 6.509 22.671 1.00 63.12 96 ILE A C 1
ATOM 803 O O . ILE A 1 96 ? -18.045 6.605 21.797 1.00 63.12 96 ILE A O 1
ATOM 807 N N . SER A 1 97 ? -17.347 7.017 23.892 1.00 60.53 97 SER A N 1
ATOM 808 C CA . SER A 1 97 ? -18.225 8.148 24.191 1.00 60.53 97 SER A CA 1
ATOM 809 C C . SER A 1 97 ? -17.344 9.393 24.187 1.00 60.53 97 SER A C 1
ATOM 811 O O . SER A 1 97 ? -16.389 9.434 24.967 1.00 60.53 97 SER A O 1
ATOM 813 N N . ASP A 1 98 ? -17.625 10.324 23.277 1.00 58.94 98 ASP A N 1
ATOM 814 C CA . ASP A 1 98 ? -16.907 11.599 23.133 1.00 58.94 98 ASP A CA 1
ATOM 815 C C . ASP A 1 98 ? -16.838 12.412 24.439 1.00 58.94 98 ASP A C 1
ATOM 817 O O . ASP A 1 98 ? -17.822 12.385 25.219 1.00 58.94 98 ASP A O 1
#

Organism: Pneumocystis carinii (strain B80) (NCBI:txid1408658)